Protein AF-A1ZGW2-F1 (afdb_monomer)

Mean predicted aligned error: 11.04 Å

Secondary structure (DSSP, 8-state):
-BPPPEEE-TT--EEEEEEEE--TT--EEEEEEEEEEEETT--EEEEEEEEE-----TT-----EEEEEE--S-EEEEEEEEEEEEEE---TT--EEEEEEEEESS--HHHHHHHHHHHHHHHHHHHHS-GGG-

Radius of gyration: 19.32 Å; Cα contacts (8 Å, |Δi|>4): 223; chains: 1; bounding box: 53×30×48 Å

Sequence (134 aa):
MVSKPFRVYKSMKYYEMNFDKNTSEFTGDSLLINVKVLNNKDELINEFAENFIVTNKSGYRDKWHKRLFKVNKDQELRVAMKVIKNNLKKSKRNYIKFKVRYASKKVPTSYYYKVFIYSFFAMIVMLFIPKKWF

Solvent-accessible surface area (backbone atoms only — not comparable to full-atom values): 7939 Å² total; per-residue (Å²): 93,70,53,75,72,46,82,46,47,43,82,32,28,30,37,34,33,34,47,48,67,59,63,97,67,62,56,38,75,34,36,32,32,39,38,36,35,24,39,85,83,70,47,81,75,44,76,50,76,48,73,52,60,48,72,88,55,95,77,67,70,82,77,60,56,71,46,77,48,78,45,86,54,70,45,48,33,29,45,37,42,44,81,76,43,79,52,59,51,92,56,98,70,74,52,76,45,80,42,80,77,47,73,28,70,57,80,62,66,75,58,55,52,51,54,51,51,53,52,52,52,51,51,53,52,59,74,70,52,66,81,86,81,114

Structure (mmCIF, N/CA/C/O backbone):
data_AF-A1ZGW2-F1
#
_entry.id   AF-A1ZGW2-F1
#
loop_
_atom_site.group_PDB
_atom_site.id
_atom_site.type_symbol
_atom_site.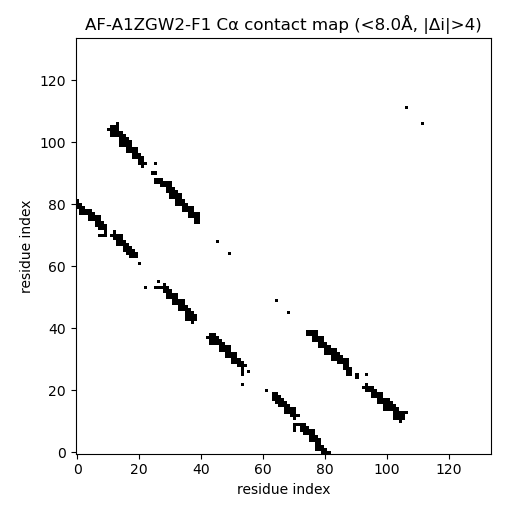label_atom_id
_atom_site.label_alt_id
_atom_site.label_comp_id
_atom_site.label_asym_id
_atom_site.label_entity_id
_atom_site.label_seq_id
_atom_site.pdbx_PDB_ins_code
_atom_site.Cartn_x
_atom_site.Cartn_y
_atom_site.Cartn_z
_atom_site.occupancy
_atom_site.B_iso_or_equiv
_atom_site.auth_seq_id
_atom_site.auth_comp_id
_atom_site.auth_asym_id
_atom_site.auth_atom_id
_atom_site.pdbx_PDB_model_num
ATOM 1 N N . MET A 1 1 ? -4.778 10.916 -9.587 1.00 81.50 1 MET A N 1
ATOM 2 C CA . MET A 1 1 ? -5.968 10.035 -9.519 1.00 81.50 1 MET A CA 1
ATOM 3 C C . MET A 1 1 ? -6.284 9.756 -8.064 1.00 81.50 1 MET A C 1
ATOM 5 O O . MET A 1 1 ? -5.350 9.581 -7.295 1.00 81.50 1 MET A O 1
ATOM 9 N N . VAL A 1 2 ? -7.559 9.714 -7.685 1.00 85.56 2 VAL A N 1
ATOM 10 C CA . VAL A 1 2 ? -7.992 9.374 -6.320 1.00 85.56 2 VAL A CA 1
ATOM 11 C C . VAL A 1 2 ? -8.964 8.202 -6.412 1.00 85.56 2 VAL A C 1
ATOM 13 O O . VAL A 1 2 ? -9.815 8.180 -7.299 1.00 85.56 2 VAL A O 1
ATOM 16 N N . SER A 1 3 ? -8.795 7.193 -5.561 1.00 84.81 3 SER A N 1
ATOM 17 C CA . SER A 1 3 ? -9.691 6.039 -5.509 1.00 84.81 3 SER A CA 1
ATOM 18 C C . SER A 1 3 ? -11.034 6.406 -4.880 1.00 84.81 3 SER A C 1
ATOM 20 O O . SER A 1 3 ? -11.141 7.376 -4.130 1.00 84.81 3 SER A O 1
ATOM 22 N N . LYS A 1 4 ? -12.044 5.555 -5.091 1.00 87.94 4 LYS A N 1
ATOM 23 C CA . LYS A 1 4 ? -13.210 5.535 -4.201 1.00 87.94 4 LYS A CA 1
ATOM 24 C C . LYS A 1 4 ? -12.754 5.244 -2.759 1.00 87.94 4 LYS A C 1
ATOM 26 O O . LYS A 1 4 ? -11.750 4.533 -2.590 1.00 87.94 4 LYS A O 1
ATOM 31 N N . PRO A 1 5 ? -13.444 5.787 -1.744 1.00 89.12 5 PRO A N 1
ATOM 32 C CA . PRO A 1 5 ? -13.153 5.455 -0.361 1.00 89.12 5 PRO A CA 1
ATOM 33 C C . PRO A 1 5 ? -13.431 3.969 -0.099 1.00 89.12 5 PRO A C 1
ATOM 35 O O . PRO A 1 5 ? -14.296 3.358 -0.728 1.00 89.12 5 PRO A O 1
ATOM 38 N N . PHE A 1 6 ? -12.678 3.383 0.823 1.00 88.25 6 PHE A N 1
ATOM 39 C CA . PHE A 1 6 ? -12.874 2.030 1.321 1.00 88.25 6 PHE A CA 1
ATOM 40 C C . PHE A 1 6 ? -12.787 2.031 2.843 1.00 88.25 6 PHE A C 1
ATOM 42 O O . PHE A 1 6 ? -11.997 2.760 3.448 1.00 88.25 6 PHE A O 1
ATOM 49 N N . ARG A 1 7 ? -13.615 1.202 3.472 1.00 88.94 7 ARG A N 1
ATOM 50 C CA . ARG A 1 7 ? -13.700 1.133 4.926 1.00 88.94 7 ARG A CA 1
ATOM 51 C C . ARG A 1 7 ? -12.634 0.201 5.480 1.00 88.94 7 ARG A C 1
ATOM 53 O O . ARG A 1 7 ? -12.443 -0.910 4.986 1.00 88.94 7 ARG A O 1
ATOM 60 N N . VAL A 1 8 ? -11.968 0.658 6.528 1.00 88.25 8 VAL A N 1
ATOM 61 C CA . VAL A 1 8 ? -11.067 -0.145 7.345 1.00 88.25 8 VAL A CA 1
ATOM 62 C C . VAL A 1 8 ? -11.617 -0.222 8.757 1.00 88.25 8 VAL A C 1
ATOM 64 O O . VAL A 1 8 ? -12.188 0.732 9.284 1.00 88.25 8 VAL A O 1
ATOM 67 N N . TYR A 1 9 ? -11.433 -1.384 9.359 1.00 85.12 9 TYR A N 1
ATOM 68 C CA . TYR A 1 9 ? -11.911 -1.719 10.684 1.00 85.12 9 TYR A CA 1
ATOM 69 C C . TYR A 1 9 ? -10.742 -1.930 11.643 1.00 85.12 9 TYR A C 1
ATOM 71 O O . TYR A 1 9 ? -9.781 -2.609 11.296 1.00 85.12 9 TYR A O 1
ATOM 79 N N . LYS A 1 10 ? -10.852 -1.434 12.874 1.00 82.88 10 LYS A N 1
ATOM 80 C CA . LYS A 1 10 ? -9.944 -1.668 14.006 1.00 82.88 10 LYS A CA 1
ATOM 81 C C . LYS A 1 10 ? -9.819 -3.151 14.348 1.00 82.88 10 LYS A C 1
ATOM 83 O O . LYS A 1 10 ? -8.778 -3.590 14.840 1.00 82.88 10 LYS A O 1
ATOM 88 N N . SER A 1 11 ? -10.869 -3.929 14.077 1.00 82.69 11 SER A N 1
ATOM 89 C CA . SER A 1 11 ? -10.852 -5.385 14.217 1.00 82.69 11 SER A CA 1
ATOM 90 C C . SER A 1 11 ? -9.836 -6.061 13.294 1.00 82.69 11 SER A C 1
ATOM 92 O O . SER A 1 11 ? -9.453 -7.186 13.588 1.00 82.69 11 SER A O 1
ATOM 94 N N . MET A 1 12 ? -9.359 -5.392 12.238 1.00 82.81 12 MET A N 1
ATOM 95 C CA . MET A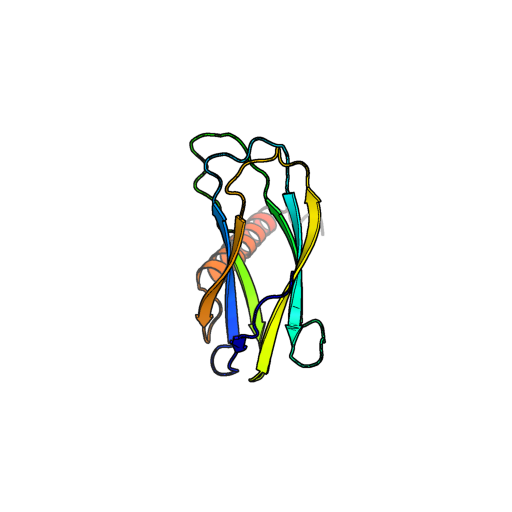 1 12 ? -8.262 -5.835 11.378 1.00 82.81 12 MET A CA 1
ATOM 96 C C . MET A 1 12 ? -7.154 -4.775 11.419 1.00 82.81 12 MET A C 1
ATOM 98 O O . MET A 1 12 ? -7.293 -3.686 10.879 1.00 82.81 12 MET A O 1
ATOM 102 N N . LYS A 1 13 ? -6.038 -5.066 12.089 1.00 82.25 13 LYS A N 1
ATOM 103 C CA . LYS A 1 13 ? -4.965 -4.085 12.323 1.00 82.25 13 LYS A CA 1
ATOM 104 C C . LYS A 1 13 ? -4.061 -3.859 11.115 1.00 82.25 13 LYS A C 1
ATOM 106 O O . LYS A 1 13 ? -3.453 -2.799 11.025 1.00 82.25 13 LYS A O 1
ATOM 111 N N . TYR A 1 14 ? -3.936 -4.835 10.221 1.00 85.62 14 TYR A N 1
ATOM 112 C CA . TYR A 1 14 ? -2.967 -4.828 9.127 1.00 85.62 14 TYR A CA 1
ATOM 113 C C . TYR A 1 14 ? -3.660 -5.028 7.788 1.00 85.62 14 TYR A C 1
ATOM 115 O O . TYR A 1 14 ? -4.419 -5.980 7.631 1.00 85.62 14 TYR A O 1
ATOM 123 N N . TYR A 1 15 ? -3.356 -4.166 6.823 1.00 84.44 15 TYR A N 1
ATOM 124 C CA . TYR A 1 15 ? -3.918 -4.208 5.476 1.00 84.44 15 TYR A CA 1
ATOM 125 C C . TYR A 1 15 ? -2.800 -4.332 4.448 1.00 84.44 15 TYR A C 1
ATOM 127 O O . TYR A 1 15 ? -1.845 -3.556 4.474 1.00 84.44 15 TYR A O 1
ATOM 135 N N . GLU A 1 16 ? -2.918 -5.309 3.550 1.00 85.12 16 GLU A N 1
ATOM 136 C CA . GLU A 1 16 ? -2.026 -5.494 2.403 1.00 85.12 16 GLU A CA 1
ATOM 137 C C . GLU A 1 16 ? -2.650 -4.858 1.161 1.00 85.12 16 GLU A C 1
ATOM 139 O O . GLU A 1 16 ? -3.753 -5.213 0.732 1.00 85.12 16 GLU A O 1
ATOM 144 N N . MET A 1 17 ? -1.907 -3.935 0.567 1.00 83.69 17 MET A N 1
ATOM 145 C CA . MET A 1 17 ? -2.212 -3.295 -0.703 1.00 83.69 17 MET A CA 1
ATOM 146 C C . MET A 1 17 ? -1.350 -3.895 -1.800 1.00 83.69 17 MET A C 1
ATOM 148 O O . MET A 1 17 ? -0.147 -4.067 -1.608 1.00 83.69 17 MET A O 1
ATOM 152 N N . ASN A 1 18 ? -1.961 -4.136 -2.954 1.00 81.00 18 ASN A N 1
ATOM 153 C CA . ASN A 1 18 ? -1.290 -4.586 -4.159 1.00 81.00 18 ASN A CA 1
ATOM 154 C C . ASN A 1 18 ? -1.509 -3.599 -5.293 1.00 81.00 18 ASN A C 1
ATOM 156 O O . ASN A 1 18 ? -2.587 -3.014 -5.444 1.00 81.00 18 ASN A O 1
ATOM 160 N N . PHE A 1 19 ? -0.481 -3.501 -6.123 1.00 75.88 19 PHE A N 1
ATOM 161 C CA . PHE A 1 19 ? -0.544 -2.837 -7.409 1.00 75.88 19 PHE A CA 1
ATOM 162 C C . PHE A 1 19 ? -0.459 -3.893 -8.497 1.00 75.88 19 PHE A C 1
ATOM 164 O O . PHE A 1 19 ? 0.576 -4.539 -8.672 1.00 75.88 19 PHE A O 1
ATOM 171 N N . ASP A 1 20 ? -1.564 -4.050 -9.212 1.00 72.50 20 ASP A N 1
ATOM 172 C CA . ASP A 1 20 ? -1.644 -4.908 -10.380 1.00 72.50 20 ASP A CA 1
ATOM 173 C C . ASP A 1 20 ? -1.323 -4.035 -11.587 1.00 72.50 20 ASP A C 1
ATOM 175 O O . ASP A 1 20 ? -1.970 -3.009 -11.824 1.00 72.50 20 ASP A O 1
ATOM 179 N N . LYS A 1 21 ? -0.329 -4.449 -12.357 1.00 67.00 21 LYS A N 1
ATOM 180 C CA . LYS A 1 21 ? 0.021 -3.836 -13.632 1.00 67.00 21 LYS A CA 1
ATOM 181 C C . LYS A 1 21 ? -0.368 -4.818 -14.736 1.00 67.00 21 LYS A C 1
ATOM 183 O O . LYS A 1 21 ? -0.063 -5.999 -14.628 1.00 67.00 21 LYS A O 1
ATOM 188 N N . ASN A 1 22 ? -1.064 -4.362 -15.774 1.00 62.19 22 ASN A N 1
ATOM 189 C CA . ASN A 1 22 ? -1.231 -5.176 -16.979 1.00 62.19 22 ASN A CA 1
ATOM 190 C C . ASN A 1 22 ? -0.126 -4.792 -17.956 1.00 62.19 22 ASN A C 1
ATOM 192 O O . ASN A 1 22 ? -0.234 -3.756 -18.606 1.00 62.19 22 ASN A O 1
ATOM 196 N N . THR A 1 23 ? 0.965 -5.563 -17.976 1.00 53.78 23 THR A N 1
ATOM 197 C CA . THR A 1 23 ? 2.191 -5.187 -18.691 1.00 53.78 23 THR A CA 1
ATOM 198 C C . THR A 1 23 ? 2.544 -6.042 -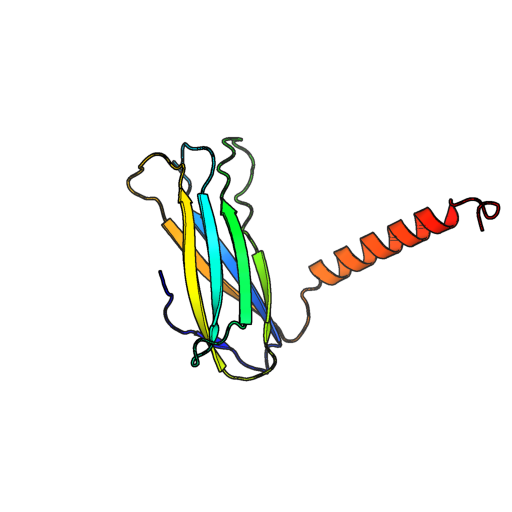19.883 1.00 53.78 23 THR A C 1
ATOM 200 O O . THR A 1 23 ? 3.728 -6.141 -20.194 1.00 53.78 23 THR A O 1
ATOM 203 N N . SER A 1 24 ? 1.567 -6.618 -20.582 1.00 53.28 24 SER A N 1
ATOM 204 C CA . SER A 1 24 ? 1.879 -7.378 -21.798 1.00 53.28 24 SER A CA 1
ATOM 205 C C . SER A 1 24 ? 2.721 -6.579 -22.810 1.00 53.28 24 SER A C 1
ATOM 207 O O . SER A 1 24 ? 3.397 -7.195 -23.622 1.00 53.28 24 SER A O 1
ATOM 209 N N . GLU A 1 25 ? 2.742 -5.236 -22.751 1.00 50.59 25 GLU A N 1
ATOM 210 C CA . GLU A 1 25 ? 3.434 -4.402 -23.747 1.00 50.59 25 GLU A CA 1
ATOM 211 C C . GLU A 1 25 ? 4.039 -3.080 -23.225 1.00 50.59 25 GLU A C 1
ATOM 213 O O . GLU A 1 25 ? 4.214 -2.137 -24.004 1.00 50.59 25 GLU A O 1
ATOM 218 N N . PHE A 1 26 ? 4.369 -2.931 -21.935 1.00 54.41 26 PHE A N 1
ATOM 219 C CA . PHE A 1 26 ? 5.137 -1.729 -21.574 1.00 54.41 26 PHE A CA 1
ATOM 220 C C . PHE A 1 26 ? 6.573 -1.884 -22.088 1.00 54.41 26 PHE A C 1
ATOM 222 O O . PHE A 1 26 ? 7.396 -2.562 -21.489 1.00 54.41 26 PHE A O 1
ATOM 229 N N . THR A 1 27 ? 6.893 -1.228 -23.195 1.00 54.72 27 THR A N 1
ATOM 230 C CA . THR A 1 27 ? 8.276 -1.036 -23.632 1.00 54.72 27 THR A CA 1
ATOM 231 C C . THR A 1 27 ? 8.739 0.337 -23.139 1.00 54.72 27 THR A C 1
ATOM 233 O O . THR A 1 27 ? 8.231 1.373 -23.567 1.00 54.72 27 THR A O 1
ATOM 236 N N . GLY A 1 28 ? 9.645 0.370 -22.159 1.00 58.22 28 GLY A N 1
ATOM 237 C CA . GLY A 1 28 ? 10.162 1.610 -21.566 1.00 58.22 28 GLY A CA 1
ATOM 238 C C . GLY A 1 28 ? 10.785 1.410 -20.183 1.00 58.22 28 GLY A C 1
ATOM 239 O O . GLY A 1 28 ? 10.531 0.410 -19.515 1.00 58.22 28 GLY A O 1
ATOM 240 N N . ASP A 1 29 ? 11.597 2.377 -19.755 1.00 61.72 29 ASP A N 1
ATOM 241 C CA . ASP A 1 29 ? 12.563 2.167 -18.669 1.00 61.72 29 ASP A CA 1
ATOM 242 C C . ASP A 1 29 ? 11.964 2.245 -17.256 1.00 61.72 29 ASP A C 1
ATOM 244 O O . ASP A 1 29 ? 12.482 1.613 -16.338 1.00 61.72 29 ASP A O 1
ATOM 248 N N . SER A 1 30 ? 10.905 3.038 -17.026 1.00 72.75 30 SER A N 1
ATOM 249 C CA . SER A 1 30 ? 10.299 3.184 -15.684 1.00 72.75 30 SER A CA 1
ATOM 250 C C . SER A 1 30 ? 9.005 4.009 -15.648 1.00 72.75 30 SER A C 1
ATOM 252 O O . SER A 1 30 ? 8.836 4.979 -16.393 1.00 72.75 30 SER A O 1
ATOM 254 N N . LEU A 1 31 ? 8.126 3.672 -14.700 1.00 77.25 31 LEU A N 1
ATOM 255 C CA . LEU A 1 31 ? 7.017 4.507 -14.234 1.00 77.25 31 LEU A CA 1
ATOM 256 C C . LEU A 1 31 ? 7.096 4.650 -12.712 1.00 77.25 31 LEU A C 1
ATOM 258 O O . LEU A 1 31 ? 6.967 3.669 -11.986 1.00 77.25 31 LEU A O 1
ATOM 262 N N . LEU A 1 32 ? 7.280 5.877 -12.229 1.00 82.81 32 LEU A N 1
ATOM 263 C CA . LEU A 1 32 ? 7.346 6.188 -10.803 1.00 82.81 32 LEU A CA 1
ATOM 264 C C . LEU A 1 32 ? 6.050 6.866 -10.361 1.00 82.81 32 LEU A C 1
ATOM 266 O O . LEU A 1 32 ? 5.680 7.919 -10.891 1.00 82.81 32 LEU A O 1
ATOM 270 N N . ILE A 1 33 ? 5.381 6.286 -9.370 1.00 84.56 33 ILE A N 1
ATOM 271 C CA . ILE A 1 33 ? 4.128 6.797 -8.811 1.00 84.56 33 ILE A CA 1
ATOM 272 C C . ILE A 1 33 ? 4.308 7.045 -7.323 1.00 84.56 33 ILE A C 1
ATOM 274 O O . ILE A 1 33 ? 4.730 6.158 -6.590 1.00 84.56 33 ILE A O 1
ATOM 278 N N . ASN A 1 34 ? 3.930 8.238 -6.874 1.00 88.00 34 ASN A N 1
ATOM 279 C CA . ASN A 1 34 ? 3.709 8.502 -5.465 1.00 88.00 34 ASN A CA 1
ATOM 280 C C . ASN A 1 34 ? 2.302 8.061 -5.073 1.00 88.00 34 ASN A C 1
ATOM 282 O O . ASN A 1 34 ? 1.326 8.430 -5.737 1.00 88.00 34 ASN A O 1
ATOM 286 N N . VAL A 1 35 ? 2.196 7.321 -3.982 1.00 87.50 35 VAL A N 1
ATOM 287 C CA . VAL A 1 35 ? 0.939 6.835 -3.437 1.00 87.50 35 VAL A CA 1
ATOM 288 C C . VAL A 1 35 ? 0.778 7.366 -2.025 1.00 87.50 35 VAL A C 1
ATOM 290 O O . VAL A 1 35 ? 1.608 7.120 -1.153 1.00 87.50 35 VAL A O 1
ATOM 293 N N . LYS A 1 36 ? -0.331 8.065 -1.796 1.00 90.69 36 LYS A N 1
ATOM 294 C CA . LYS A 1 36 ? -0.742 8.565 -0.489 1.00 90.69 36 LYS A CA 1
ATOM 295 C C . LYS A 1 36 ? -2.024 7.870 -0.067 1.00 90.69 36 LYS A C 1
ATOM 297 O O . LYS A 1 36 ? -2.999 7.842 -0.817 1.00 90.69 36 LYS A O 1
ATOM 302 N N . VAL A 1 37 ? -2.025 7.322 1.137 1.00 88.50 37 VAL A N 1
ATOM 303 C CA . VAL A 1 37 ? -3.220 6.803 1.798 1.00 88.50 37 VAL A CA 1
ATOM 304 C C . VAL A 1 37 ? -3.717 7.896 2.728 1.00 88.50 37 VAL A C 1
ATOM 306 O O . VAL A 1 37 ? -3.015 8.275 3.663 1.00 88.50 37 VAL A O 1
ATOM 309 N N . LEU A 1 38 ? -4.906 8.414 2.445 1.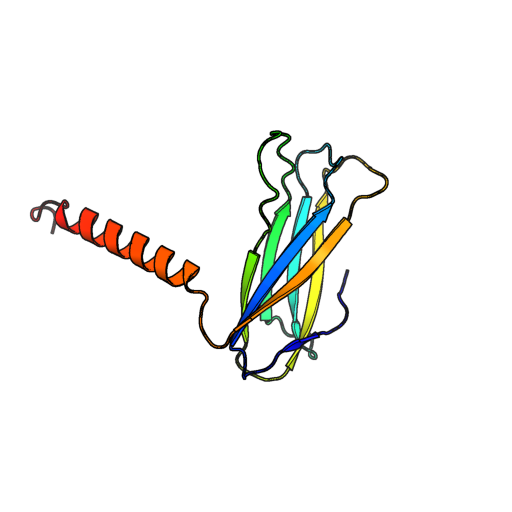00 91.12 38 LEU A N 1
ATOM 310 C CA . LEU A 1 38 ? -5.526 9.515 3.173 1.00 91.12 38 LEU A CA 1
ATOM 311 C C . LEU A 1 38 ? -6.775 9.013 3.889 1.00 91.12 38 LEU A C 1
ATOM 313 O O . LEU A 1 38 ? -7.430 8.087 3.406 1.00 91.12 38 LEU A O 1
ATOM 317 N N . ASN A 1 39 ? -7.138 9.638 5.002 1.00 90.44 39 ASN A N 1
ATOM 318 C CA . ASN A 1 39 ? -8.442 9.409 5.617 1.00 90.44 39 ASN A CA 1
ATOM 319 C C . ASN A 1 39 ? -9.531 10.339 5.040 1.00 90.44 39 ASN A C 1
ATOM 321 O O . ASN A 1 39 ? -9.326 11.092 4.077 1.00 90.44 39 ASN A O 1
ATOM 325 N N . ASN A 1 40 ? -10.722 10.262 5.626 1.00 86.56 40 ASN A N 1
ATOM 326 C CA . ASN A 1 40 ? -11.865 11.111 5.292 1.00 86.56 40 ASN A CA 1
ATOM 327 C C . ASN A 1 40 ? -11.628 12.613 5.544 1.00 86.56 40 ASN A C 1
ATOM 329 O O . ASN A 1 40 ? -12.274 13.425 4.895 1.00 86.56 40 ASN A O 1
ATOM 333 N N . LYS A 1 41 ? -10.682 12.985 6.414 1.00 88.12 41 LYS A N 1
ATOM 334 C CA . LYS A 1 41 ? -10.282 14.374 6.699 1.00 88.12 41 LYS A CA 1
ATOM 335 C C . LYS A 1 41 ? -9.086 14.860 5.869 1.00 88.12 41 LYS A C 1
ATOM 337 O O . LYS A 1 41 ? -8.496 15.877 6.205 1.00 88.12 41 LYS A O 1
ATOM 342 N N . ASP A 1 42 ? -8.695 14.114 4.831 1.00 86.25 42 ASP A N 1
ATOM 343 C CA . ASP A 1 42 ? -7.486 14.377 4.027 1.00 86.25 42 ASP A CA 1
ATOM 344 C C . ASP A 1 42 ? -6.164 14.276 4.818 1.00 86.25 42 ASP A C 1
ATOM 346 O O . ASP A 1 42 ? -5.102 14.632 4.311 1.00 86.25 42 ASP A O 1
ATOM 350 N N . GLU A 1 43 ? -6.185 13.714 6.030 1.00 89.06 43 GLU A N 1
ATOM 351 C CA . GLU A 1 43 ? -4.967 13.485 6.807 1.00 89.06 43 GLU A CA 1
ATOM 352 C C . GLU A 1 43 ? -4.191 12.294 6.234 1.00 89.06 43 GLU A C 1
ATOM 354 O O . GLU A 1 43 ? -4.757 11.241 5.905 1.00 89.06 43 GLU A O 1
ATOM 359 N N . LEU A 1 44 ? -2.870 12.454 6.149 1.00 88.31 44 LEU A N 1
ATOM 360 C CA . LEU A 1 44 ? -1.966 11.442 5.623 1.00 88.31 44 LEU A CA 1
ATOM 361 C C . LEU A 1 44 ? -1.769 10.300 6.624 1.00 88.31 44 LEU A C 1
ATOM 363 O O . LEU A 1 44 ? -1.258 10.496 7.722 1.00 88.31 44 LEU A O 1
ATOM 367 N N . ILE A 1 45 ? -2.130 9.087 6.212 1.00 85.81 45 ILE A N 1
ATOM 368 C CA . ILE A 1 45 ? -1.916 7.859 6.986 1.00 85.81 45 ILE A CA 1
ATOM 369 C C . ILE A 1 45 ? -0.616 7.173 6.571 1.00 85.81 45 ILE A C 1
ATOM 371 O O . ILE A 1 45 ? 0.086 6.610 7.407 1.00 85.81 45 ILE A O 1
ATOM 375 N N . ASN A 1 46 ? -0.318 7.170 5.271 1.00 85.38 46 ASN A N 1
ATOM 376 C CA . ASN A 1 46 ? 0.893 6.565 4.732 1.00 85.38 46 ASN A CA 1
ATOM 377 C C . ASN A 1 46 ? 1.256 7.197 3.385 1.00 85.38 46 ASN A C 1
ATOM 379 O O . ASN A 1 46 ? 0.367 7.540 2.605 1.00 85.38 46 ASN A O 1
ATOM 383 N N . GLU A 1 47 ? 2.546 7.298 3.093 1.00 87.81 47 GLU A N 1
ATOM 384 C CA . GLU A 1 47 ? 3.076 7.784 1.822 1.00 87.81 47 GLU A CA 1
ATOM 385 C C . GLU A 1 47 ? 4.228 6.896 1.376 1.00 87.81 47 GLU A C 1
ATOM 387 O O . GLU A 1 47 ? 5.114 6.560 2.160 1.00 87.81 47 GLU A O 1
ATOM 392 N N . PHE A 1 48 ? 4.214 6.503 0.108 1.00 83.44 48 PHE A N 1
ATOM 393 C CA . PHE A 1 48 ? 5.295 5.726 -0.473 1.00 83.44 48 PHE A CA 1
ATOM 394 C C . PHE A 1 48 ? 5.359 5.922 -1.984 1.00 83.44 48 PHE A C 1
ATOM 396 O O . PHE A 1 48 ? 4.346 6.091 -2.660 1.00 83.44 48 PHE A O 1
ATOM 403 N N . ALA A 1 49 ? 6.572 5.838 -2.521 1.00 83.62 49 ALA A N 1
ATOM 404 C CA . ALA A 1 49 ? 6.798 5.783 -3.953 1.00 83.62 49 ALA A CA 1
ATOM 405 C C . ALA A 1 49 ? 6.887 4.323 -4.415 1.00 83.62 49 ALA A C 1
ATOM 407 O O . ALA A 1 49 ? 7.617 3.521 -3.828 1.00 83.62 49 ALA A O 1
ATOM 408 N N . GLU A 1 50 ? 6.166 3.989 -5.482 1.00 76.25 50 GLU A N 1
ATOM 409 C CA . GLU A 1 50 ? 6.322 2.730 -6.204 1.00 76.25 50 GLU A CA 1
ATOM 410 C C . GLU A 1 50 ? 6.937 2.975 -7.573 1.00 76.25 50 GLU A C 1
ATOM 412 O O . GLU A 1 50 ? 6.461 3.803 -8.355 1.00 76.25 50 GLU A O 1
ATOM 417 N N . ASN A 1 51 ? 8.005 2.230 -7.852 1.00 75.94 51 ASN A N 1
ATOM 418 C CA . ASN A 1 51 ? 8.678 2.245 -9.137 1.00 75.94 51 ASN A CA 1
ATOM 419 C C . ASN A 1 51 ? 8.327 0.976 -9.911 1.00 75.94 51 ASN A C 1
ATOM 421 O O . ASN A 1 51 ? 8.788 -0.121 -9.591 1.00 75.94 51 ASN A O 1
ATOM 425 N N . PHE A 1 52 ? 7.531 1.149 -10.954 1.00 71.19 52 PHE A N 1
ATOM 426 C CA . PHE A 1 52 ? 7.195 0.119 -11.916 1.00 71.19 52 PHE A CA 1
ATOM 427 C C . PHE A 1 52 ? 8.260 0.132 -13.016 1.00 71.19 52 PHE A C 1
ATOM 429 O O . PHE A 1 52 ? 8.082 0.731 -14.078 1.00 71.19 52 PHE A O 1
ATOM 436 N N . ILE A 1 53 ? 9.400 -0.507 -12.742 1.00 65.62 53 ILE A N 1
ATOM 437 C CA . ILE A 1 53 ? 10.420 -0.780 -13.761 1.00 65.62 53 ILE A CA 1
ATOM 438 C C . ILE A 1 53 ? 9.934 -1.962 -14.595 1.00 65.62 53 ILE A C 1
ATOM 440 O O . ILE A 1 53 ? 9.578 -3.016 -14.057 1.00 65.62 53 ILE A O 1
ATOM 444 N N . VAL A 1 54 ? 9.922 -1.796 -15.914 1.00 58.97 54 VAL A N 1
ATOM 445 C CA . VAL A 1 54 ? 9.592 -2.878 -16.837 1.00 58.97 54 VAL A CA 1
ATOM 446 C C . VAL A 1 54 ? 10.895 -3.488 -17.316 1.00 58.97 54 VAL A C 1
ATOM 448 O O . VAL A 1 54 ? 11.422 -3.163 -18.373 1.00 58.97 54 VAL A O 1
ATOM 451 N N . THR A 1 55 ? 11.478 -4.350 -16.486 1.00 53.53 55 THR A N 1
ATOM 452 C CA . THR A 1 55 ? 12.602 -5.166 -16.934 1.00 53.53 55 THR A CA 1
ATOM 453 C C . THR A 1 55 ? 12.066 -6.227 -17.887 1.00 53.53 55 THR A C 1
ATOM 455 O O . THR A 1 55 ? 11.349 -7.138 -17.483 1.00 53.53 55 THR A O 1
ATOM 458 N N . ASN A 1 56 ? 12.441 -6.119 -19.161 1.00 45.12 56 ASN A N 1
ATOM 459 C CA . ASN A 1 56 ? 12.067 -7.012 -20.265 1.00 45.12 56 ASN A CA 1
ATOM 460 C C . ASN A 1 56 ? 12.632 -8.450 -20.133 1.00 45.12 56 ASN A C 1
ATOM 462 O O . ASN A 1 56 ? 12.817 -9.153 -21.123 1.00 45.12 56 ASN A O 1
ATOM 466 N N . LYS A 1 57 ? 12.968 -8.902 -18.917 1.00 49.16 57 LYS A N 1
ATOM 467 C CA . LYS A 1 57 ? 13.447 -10.264 -18.678 1.00 49.16 57 LYS A CA 1
ATOM 468 C C . LYS A 1 57 ? 12.235 -11.182 -18.572 1.00 49.16 57 LYS A C 1
ATOM 470 O O . LYS A 1 57 ? 11.565 -11.213 -17.541 1.00 49.16 57 LYS A O 1
ATOM 475 N N . SER A 1 58 ? 12.012 -11.941 -19.639 1.00 42.25 58 SER A N 1
ATOM 476 C CA . SER A 1 58 ? 10.960 -12.934 -19.923 1.00 42.25 58 SER A CA 1
ATOM 477 C C . SER A 1 58 ? 10.733 -14.055 -18.885 1.00 42.25 58 SER A C 1
ATOM 479 O O . SER A 1 58 ? 10.086 -15.050 -19.185 1.00 42.25 58 SER A O 1
ATOM 481 N N . GLY A 1 59 ? 11.201 -13.911 -17.645 1.00 44.81 59 GLY A N 1
ATOM 482 C CA . GLY A 1 59 ? 10.972 -14.861 -16.551 1.00 44.81 59 GLY A CA 1
ATOM 483 C C . GLY A 1 59 ? 10.663 -14.213 -15.201 1.00 44.81 59 GLY A C 1
ATOM 484 O O . GLY A 1 59 ? 10.443 -14.918 -14.215 1.00 44.81 59 GLY A O 1
ATOM 485 N N . TYR A 1 60 ? 10.635 -12.880 -15.111 1.00 46.28 60 TYR A N 1
ATOM 486 C CA . TYR A 1 60 ? 10.339 -12.200 -13.855 1.00 46.28 60 TYR A CA 1
ATOM 487 C C . TYR A 1 60 ? 8.821 -12.114 -13.669 1.00 46.28 60 TYR A C 1
ATOM 489 O O . TYR A 1 60 ? 8.189 -11.159 -14.113 1.00 46.28 60 TYR A O 1
ATOM 497 N N . ARG A 1 61 ? 8.235 -13.140 -13.025 1.00 48.81 61 ARG A N 1
ATOM 498 C CA . ARG A 1 61 ? 6.849 -13.104 -12.521 1.00 48.81 61 ARG A CA 1
ATOM 499 C C . ARG A 1 61 ? 6.597 -11.728 -11.925 1.00 48.81 61 ARG A C 1
ATOM 501 O O . ARG A 1 61 ? 7.363 -11.325 -11.048 1.00 48.81 61 ARG A O 1
ATOM 508 N N . ASP A 1 62 ? 5.555 -11.052 -12.406 1.00 51.25 62 ASP A N 1
ATOM 509 C CA . ASP A 1 62 ? 5.121 -9.746 -11.924 1.00 51.25 62 ASP A CA 1
ATOM 510 C C . ASP A 1 62 ? 5.253 -9.697 -10.406 1.00 51.25 62 ASP A C 1
ATOM 512 O O . ASP A 1 62 ? 4.497 -10.338 -9.672 1.00 51.25 62 ASP A O 1
ATOM 516 N N . LYS A 1 63 ? 6.286 -9.004 -9.917 1.00 53.69 63 LYS A N 1
ATOM 517 C CA . LYS A 1 63 ? 6.448 -8.791 -8.487 1.00 53.69 63 LYS A CA 1
ATOM 518 C C . LYS A 1 63 ? 5.365 -7.798 -8.110 1.00 53.69 63 LYS A C 1
ATOM 520 O O . LYS A 1 63 ? 5.527 -6.597 -8.266 1.00 53.69 63 LYS A O 1
ATOM 525 N N . TRP A 1 64 ? 4.232 -8.328 -7.664 1.00 58.09 64 TRP A N 1
ATOM 526 C CA . TRP A 1 64 ? 3.176 -7.578 -7.002 1.00 58.09 64 TRP A CA 1
ATOM 527 C C . TRP A 1 64 ? 3.845 -6.718 -5.928 1.00 58.09 64 TRP A C 1
ATOM 529 O O . TRP A 1 64 ? 4.450 -7.251 -4.993 1.00 58.09 64 TRP A O 1
ATOM 539 N N . HIS A 1 65 ? 3.790 -5.398 -6.085 1.00 68.38 65 HIS A N 1
ATOM 540 C CA . HIS A 1 65 ? 4.330 -4.476 -5.096 1.00 68.38 65 HIS A CA 1
ATOM 541 C C . HIS A 1 65 ? 3.370 -4.486 -3.906 1.00 68.38 65 HIS A C 1
ATOM 543 O O . HIS A 1 65 ? 2.333 -3.826 -3.915 1.00 68.38 65 HIS A O 1
ATOM 549 N N . LYS A 1 66 ? 3.660 -5.353 -2.932 1.00 74.50 66 LYS A N 1
ATOM 550 C CA . LYS A 1 66 ? 2.854 -5.532 -1.724 1.00 74.50 66 LYS A CA 1
ATOM 551 C C . LYS A 1 66 ? 3.280 -4.516 -0.680 1.00 74.50 66 LYS A C 1
ATOM 553 O O . LYS A 1 66 ? 4.442 -4.505 -0.269 1.00 74.50 66 LYS A O 1
ATOM 558 N N . ARG A 1 67 ? 2.341 -3.707 -0.197 1.00 78.31 67 ARG A N 1
ATOM 559 C CA . ARG A 1 67 ? 2.575 -2.789 0.922 1.00 78.31 67 ARG A CA 1
ATOM 560 C C . ARG A 1 67 ? 1.633 -3.094 2.064 1.00 78.31 67 ARG A C 1
ATOM 562 O O . ARG A 1 67 ? 0.418 -3.074 1.900 1.00 78.31 67 ARG A O 1
ATOM 569 N N . LEU A 1 68 ? 2.220 -3.356 3.226 1.00 80.50 68 LEU A N 1
ATOM 570 C CA . LEU A 1 68 ? 1.490 -3.508 4.470 1.00 80.50 68 LEU A CA 1
ATOM 571 C C . LEU A 1 68 ? 1.407 -2.153 5.167 1.00 80.50 68 LEU A C 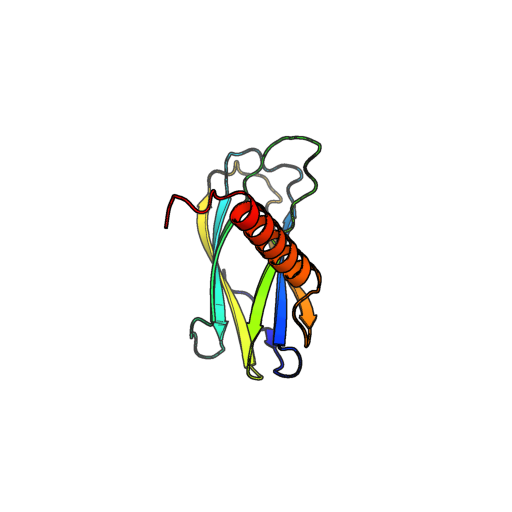1
ATOM 573 O O . LEU A 1 68 ? 2.417 -1.463 5.300 1.00 80.50 68 LEU A O 1
ATOM 577 N N . PHE A 1 69 ? 0.228 -1.798 5.657 1.00 82.88 69 PHE A N 1
ATOM 578 C CA . PHE A 1 69 ? 0.064 -0.659 6.550 1.00 82.88 69 PHE A CA 1
ATOM 579 C C . PHE A 1 69 ? -0.831 -1.022 7.730 1.00 82.88 69 PHE A C 1
ATOM 581 O O . PHE A 1 69 ? -1.635 -1.957 7.663 1.00 82.88 69 PHE A O 1
ATOM 588 N N . LYS A 1 70 ? -0.642 -0.299 8.834 1.00 85.00 70 LYS A N 1
ATOM 589 C CA . LYS A 1 70 ? -1.349 -0.535 10.090 1.00 85.00 70 LYS A CA 1
ATOM 590 C C . LYS A 1 70 ? -2.442 0.508 10.286 1.00 85.00 70 LYS A C 1
ATOM 592 O O . LYS A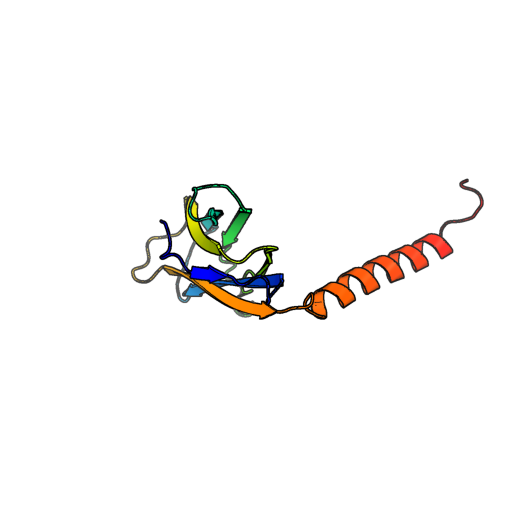 1 70 ? -2.208 1.692 10.065 1.00 85.00 70 LYS A O 1
ATOM 597 N N . VAL A 1 71 ? -3.604 0.073 10.759 1.00 81.44 71 VAL A N 1
ATOM 598 C CA . VAL A 1 71 ? -4.713 0.950 11.144 1.00 81.44 71 VAL A CA 1
ATOM 599 C C . VAL A 1 71 ? -5.152 0.627 12.570 1.00 81.44 71 VAL A C 1
ATOM 601 O O . VAL A 1 71 ? -5.253 -0.537 12.951 1.00 81.44 71 VAL A O 1
ATOM 604 N N . ASN A 1 72 ? -5.414 1.669 13.364 1.00 81.19 72 ASN A N 1
ATOM 605 C CA . ASN A 1 72 ? -5.749 1.544 14.788 1.00 81.19 72 ASN A CA 1
ATOM 606 C C . ASN A 1 72 ? -7.204 1.921 15.130 1.00 81.19 72 ASN A C 1
ATOM 608 O O . ASN A 1 72 ? -7.622 1.727 16.272 1.00 81.19 72 ASN A O 1
ATOM 612 N N . LYS A 1 73 ? -7.970 2.461 14.174 1.00 85.50 73 LYS A N 1
ATOM 613 C CA . LYS A 1 73 ? -9.352 2.930 14.361 1.00 85.50 73 LYS A CA 1
ATOM 614 C C . LYS A 1 73 ? -10.223 2.584 13.153 1.00 85.50 73 LYS A C 1
ATOM 616 O O . LYS A 1 73 ? -9.702 2.488 12.044 1.00 85.50 73 LYS A O 1
ATOM 621 N N . ASP A 1 74 ? -11.522 2.405 13.379 1.00 86.88 74 ASP A N 1
ATOM 622 C CA . ASP A 1 74 ? -12.498 2.272 12.296 1.00 86.88 74 ASP A CA 1
ATOM 623 C C . ASP A 1 74 ? -12.571 3.604 11.542 1.00 86.88 74 ASP A C 1
ATOM 625 O O . ASP A 1 74 ? -12.820 4.645 12.150 1.00 86.88 74 ASP A O 1
ATOM 629 N N . GLN A 1 75 ? -12.296 3.597 10.240 1.00 89.94 75 GLN A N 1
ATOM 630 C CA . GLN A 1 75 ? -12.328 4.810 9.420 1.00 89.94 75 GLN A CA 1
ATOM 631 C C . GLN A 1 75 ? -12.467 4.475 7.936 1.00 89.94 75 GLN A C 1
ATOM 633 O O . GLN A 1 75 ? -12.261 3.339 7.513 1.00 89.94 75 GLN A O 1
ATOM 638 N N . GLU A 1 76 ? -12.794 5.479 7.135 1.00 91.62 76 GLU A N 1
ATOM 639 C CA . GLU A 1 76 ? -12.704 5.382 5.683 1.00 91.62 76 GLU A CA 1
ATOM 640 C C . GLU A 1 76 ? -11.372 5.938 5.203 1.00 91.62 76 GLU A C 1
ATOM 642 O O . GLU A 1 76 ? -10.907 6.984 5.665 1.00 91.62 76 GLU A O 1
ATOM 647 N N . LEU A 1 77 ? -10.758 5.212 4.276 1.00 90.69 77 LEU A N 1
ATOM 648 C CA . LEU A 1 77 ? -9.514 5.586 3.633 1.00 90.69 77 LEU A CA 1
ATOM 649 C C . LEU A 1 77 ? -9.724 5.733 2.134 1.00 90.69 77 LEU A C 1
ATOM 651 O O . LEU A 1 77 ? -10.554 5.059 1.532 1.00 90.69 77 LEU A O 1
ATOM 655 N N . ARG A 1 78 ? -8.914 6.579 1.514 1.00 90.88 78 ARG A N 1
ATOM 656 C CA . ARG A 1 78 ? -8.805 6.722 0.062 1.00 90.88 78 ARG A CA 1
ATOM 657 C C . ARG A 1 78 ? -7.342 6.700 -0.335 1.00 90.88 78 ARG A C 1
ATOM 659 O O . ARG A 1 78 ? -6.468 7.092 0.436 1.00 90.88 78 ARG A O 1
ATOM 666 N N . VAL A 1 79 ? -7.076 6.251 -1.552 1.00 88.94 79 VAL A N 1
ATOM 667 C CA . VAL A 1 79 ? -5.727 6.239 -2.110 1.00 88.94 79 VAL A CA 1
ATOM 668 C C . VAL A 1 79 ? -5.626 7.293 -3.196 1.00 88.94 79 VAL A C 1
ATOM 670 O O . VAL A 1 79 ? -6.317 7.225 -4.211 1.00 88.94 79 VAL A O 1
ATOM 673 N N . ALA A 1 80 ? -4.746 8.264 -2.987 1.00 89.19 80 ALA A N 1
ATOM 674 C CA . ALA A 1 80 ? -4.361 9.240 -3.987 1.00 89.19 80 ALA A CA 1
ATOM 675 C C . ALA A 1 80 ? -3.049 8.802 -4.645 1.00 89.19 80 ALA A C 1
ATOM 677 O O . ALA A 1 80 ? -2.053 8.539 -3.978 1.00 89.19 80 ALA A O 1
ATOM 678 N N . MET A 1 81 ? -3.049 8.727 -5.970 1.00 87.69 81 MET A N 1
ATOM 679 C CA . MET A 1 81 ? -1.886 8.385 -6.781 1.00 87.69 81 MET A CA 1
ATOM 680 C C . MET A 1 81 ? -1.503 9.575 -7.654 1.00 87.69 81 MET A C 1
ATOM 682 O O . MET A 1 81 ? -2.344 10.123 -8.382 1.00 87.69 81 MET A O 1
ATOM 686 N N . LYS A 1 82 ? -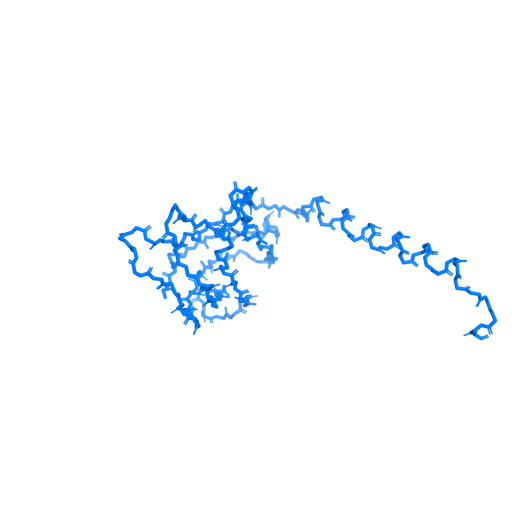0.225 9.947 -7.611 1.00 87.50 82 LYS A N 1
ATOM 687 C CA . LYS A 1 82 ? 0.366 10.985 -8.454 1.00 87.50 82 LYS A CA 1
ATOM 688 C C . LYS A 1 82 ? 1.544 10.397 -9.215 1.00 87.50 82 LYS A C 1
ATOM 690 O O . LYS A 1 82 ? 2.460 9.844 -8.618 1.00 87.50 82 LYS A O 1
ATOM 695 N N . VAL A 1 83 ? 1.524 10.528 -10.534 1.00 85.00 83 VAL A N 1
ATOM 696 C CA . VAL A 1 83 ? 2.664 10.149 -11.371 1.00 85.00 83 VAL A CA 1
ATOM 697 C C . VAL A 1 83 ? 3.787 11.156 -11.128 1.00 85.00 83 VAL A C 1
ATOM 699 O O . VAL A 1 83 ? 3.563 12.359 -11.249 1.00 85.00 83 VAL A O 1
ATOM 702 N N . ILE A 1 84 ? 4.966 10.662 -10.752 1.00 85.25 84 ILE A N 1
ATOM 703 C CA . ILE A 1 84 ? 6.178 11.473 -10.580 1.00 85.25 84 ILE A CA 1
ATOM 704 C C . ILE A 1 84 ? 6.986 11.472 -11.879 1.00 85.25 84 ILE A C 1
ATOM 706 O O . ILE A 1 84 ? 7.437 12.518 -12.331 1.00 85.25 84 ILE A O 1
ATOM 710 N N . LYS A 1 85 ? 7.162 10.294 -12.485 1.00 82.62 85 LYS A N 1
ATOM 711 C CA . LYS A 1 85 ? 7.940 10.109 -13.712 1.00 82.62 85 LYS A CA 1
ATOM 712 C C . LYS A 1 85 ? 7.249 9.091 -14.602 1.00 82.62 85 LYS A C 1
ATOM 714 O O . LYS A 1 85 ? 6.879 8.024 -14.120 1.00 82.62 85 LYS A O 1
ATOM 719 N N . ASN A 1 86 ? 7.106 9.402 -15.886 1.00 80.00 86 ASN A N 1
ATOM 720 C CA . ASN A 1 86 ? 6.517 8.504 -16.870 1.00 80.00 86 ASN A CA 1
ATOM 721 C C . ASN A 1 86 ? 7.395 8.442 -18.123 1.00 80.00 86 ASN A C 1
ATOM 723 O O . ASN A 1 86 ? 7.288 9.304 -18.989 1.00 80.00 86 ASN A O 1
ATOM 727 N N . ASN A 1 87 ? 8.231 7.406 -18.214 1.00 76.62 87 ASN A N 1
ATOM 728 C CA . ASN A 1 87 ? 9.073 7.136 -19.383 1.00 76.62 87 ASN A CA 1
ATOM 729 C C . ASN A 1 87 ? 8.533 5.957 -20.210 1.00 76.62 87 ASN A C 1
ATOM 731 O O . ASN A 1 87 ? 9.287 5.247 -20.874 1.00 76.62 87 ASN A O 1
ATOM 735 N N . LEU A 1 88 ? 7.231 5.692 -20.128 1.00 71.50 88 LEU A N 1
ATOM 736 C CA . LEU A 1 88 ? 6.616 4.579 -20.835 1.00 71.50 88 LEU A CA 1
ATOM 737 C C . LEU A 1 88 ? 6.290 4.980 -22.271 1.00 71.50 88 LEU A C 1
ATOM 739 O O . LEU A 1 88 ? 5.696 6.037 -22.503 1.00 71.50 88 LEU A O 1
ATOM 743 N N . LYS A 1 89 ? 6.599 4.112 -23.241 1.00 66.75 89 LYS A N 1
ATOM 744 C CA . LYS A 1 89 ? 6.081 4.290 -24.599 1.00 66.75 89 LYS A CA 1
ATOM 745 C C . LYS A 1 89 ? 4.568 4.063 -24.602 1.00 66.75 89 LYS A C 1
ATOM 747 O O . LYS A 1 89 ? 4.029 3.213 -23.889 1.00 66.75 89 LYS A O 1
ATOM 752 N N . LYS A 1 90 ? 3.872 4.884 -25.386 1.00 58.75 90 LYS A N 1
ATOM 753 C CA . LYS A 1 90 ? 2.409 4.935 -25.464 1.00 58.75 90 LYS A CA 1
ATOM 754 C C . LYS A 1 90 ? 1.883 3.592 -26.004 1.00 58.75 90 LYS A C 1
ATOM 756 O O . LYS A 1 90 ? 2.037 3.316 -27.187 1.00 58.75 90 LYS A O 1
ATOM 761 N N . SER A 1 91 ? 1.264 2.771 -25.152 1.00 61.56 91 SER A N 1
ATOM 762 C CA . SER A 1 91 ? 0.484 1.586 -25.554 1.00 61.56 91 SER A CA 1
ATOM 763 C C . SER A 1 91 ? -0.992 1.778 -25.190 1.00 61.56 91 SER A C 1
ATOM 765 O O . SER A 1 91 ? -1.334 2.513 -24.258 1.00 61.56 91 SER A O 1
ATOM 767 N N . LYS A 1 92 ? -1.881 1.140 -25.959 1.00 55.91 92 LYS A N 1
ATOM 768 C CA . LYS A 1 92 ? -3.340 1.324 -25.915 1.00 55.91 92 LYS A CA 1
ATOM 769 C C . LYS A 1 92 ? -4.009 0.762 -24.649 1.00 55.91 92 LYS A C 1
ATOM 771 O O . LYS A 1 92 ? -5.172 1.077 -24.417 1.00 55.91 92 LYS A O 1
ATOM 776 N N . ARG A 1 93 ? -3.334 -0.066 -23.836 1.00 58.94 93 ARG A N 1
ATOM 777 C CA . ARG A 1 93 ? -3.954 -0.785 -22.693 1.00 58.94 93 ARG A CA 1
ATOM 778 C C . ARG A 1 93 ? -3.155 -0.726 -21.388 1.00 58.94 93 ARG A C 1
ATOM 780 O O . ARG A 1 93 ? -3.177 -1.656 -20.586 1.00 58.94 93 ARG A O 1
ATOM 787 N N . ASN A 1 94 ? -2.492 0.396 -21.145 1.00 63.25 94 ASN A N 1
ATOM 788 C CA . ASN A 1 94 ? -1.682 0.588 -19.949 1.00 63.25 94 ASN A CA 1
ATOM 789 C C . ASN A 1 94 ? -2.543 1.027 -18.756 1.00 63.25 94 ASN A C 1
ATOM 791 O O . ASN A 1 94 ? -3.045 2.150 -18.733 1.00 63.25 94 ASN A O 1
ATOM 795 N N . TYR A 1 95 ? -2.680 0.171 -17.740 1.00 69.25 95 TYR A N 1
ATOM 796 C CA . TYR A 1 95 ? -3.283 0.559 -16.464 1.00 69.25 95 TYR A CA 1
ATOM 797 C C . TYR A 1 95 ? -2.512 0.011 -15.264 1.00 69.25 95 TYR A C 1
ATOM 799 O O . TYR A 1 95 ? -1.937 -1.079 -15.301 1.00 69.25 95 TYR A O 1
ATOM 807 N N . ILE A 1 96 ? -2.564 0.777 -14.175 1.00 73.31 96 ILE A N 1
ATOM 808 C CA . ILE A 1 96 ? -2.185 0.334 -12.836 1.00 73.31 96 ILE A CA 1
ATOM 809 C C . ILE A 1 96 ? -3.449 0.310 -11.999 1.00 73.31 96 ILE A C 1
ATOM 811 O O . ILE A 1 96 ? -4.143 1.318 -11.862 1.00 73.31 96 ILE A O 1
ATOM 815 N N . LYS A 1 97 ? -3.756 -0.861 -11.449 1.00 76.56 97 LYS A N 1
ATOM 816 C CA . LYS A 1 97 ? -4.910 -1.069 -10.589 1.00 76.56 97 LYS A CA 1
ATOM 817 C C . LYS A 1 97 ? -4.438 -1.254 -9.158 1.00 76.56 97 LYS A C 1
ATOM 819 O O . LYS A 1 97 ? -3.733 -2.204 -8.836 1.00 76.56 97 LYS A O 1
ATOM 824 N N . PHE A 1 98 ? -4.878 -0.350 -8.296 1.00 77.44 98 PHE A N 1
ATOM 825 C CA . PHE A 1 98 ? -4.753 -0.501 -6.857 1.00 77.44 98 PHE A CA 1
ATOM 826 C C . PHE A 1 98 ? -5.824 -1.467 -6.335 1.00 77.44 98 PHE A C 1
ATOM 828 O O . PHE A 1 98 ? -6.999 -1.348 -6.698 1.00 77.44 98 PHE A O 1
ATOM 835 N N . LYS A 1 99 ? -5.435 -2.406 -5.469 1.00 81.12 99 LYS A N 1
ATOM 836 C CA . LYS A 1 99 ? -6.357 -3.285 -4.741 1.00 81.12 99 LYS A CA 1
ATOM 837 C C . LYS A 1 99 ? -5.903 -3.475 -3.300 1.00 81.12 99 LYS A C 1
ATOM 839 O O . LYS A 1 99 ? -4.731 -3.731 -3.043 1.00 81.12 99 LYS A O 1
ATOM 844 N N . VAL A 1 100 ? -6.852 -3.466 -2.368 1.00 82.75 100 VAL A N 1
ATOM 845 C CA . VAL A 1 100 ? -6.636 -4.018 -1.024 1.00 82.75 100 VAL A CA 1
ATOM 846 C C . VAL A 1 100 ? -6.849 -5.525 -1.123 1.00 82.75 100 VAL A C 1
ATOM 848 O O . VAL A 1 100 ? -7.945 -5.971 -1.452 1.00 82.75 100 VAL A O 1
ATOM 851 N N . ARG A 1 101 ? -5.788 -6.313 -0.925 1.00 77.81 101 ARG A N 1
ATOM 852 C CA . ARG A 1 101 ? -5.823 -7.770 -1.133 1.00 77.81 101 ARG A CA 1
ATOM 853 C C . ARG A 1 101 ? -6.187 -8.530 0.136 1.00 77.81 101 ARG A C 1
ATOM 855 O O . ARG A 1 101 ? -6.797 -9.589 0.054 1.00 77.81 101 ARG A O 1
ATOM 862 N N . TYR A 1 102 ? -5.747 -8.034 1.288 1.00 79.19 102 TYR A N 1
ATOM 863 C CA . TYR A 1 102 ? -5.828 -8.772 2.544 1.00 79.19 102 TYR A CA 1
ATOM 864 C C . TYR A 1 102 ? -5.943 -7.828 3.740 1.00 79.19 102 TYR A C 1
ATOM 866 O O . TYR A 1 102 ? -5.355 -6.747 3.740 1.00 79.19 102 TYR A O 1
ATOM 874 N N . ALA A 1 103 ? -6.683 -8.259 4.760 1.00 83.50 103 ALA A N 1
ATOM 875 C CA . ALA A 1 103 ? -6.822 -7.581 6.042 1.00 83.50 103 ALA A CA 1
ATOM 876 C C . ALA A 1 103 ? -6.677 -8.609 7.174 1.00 83.50 103 ALA A C 1
ATOM 878 O O . ALA A 1 103 ? -7.223 -9.708 7.081 1.00 83.50 103 ALA A O 1
ATOM 879 N N . SER A 1 104 ? -5.936 -8.276 8.233 1.00 82.75 104 SER A N 1
ATOM 880 C CA . SER A 1 104 ? -5.672 -9.201 9.340 1.00 82.75 104 SER A CA 1
ATOM 881 C C . SER A 1 104 ? -5.537 -8.533 10.692 1.00 82.75 104 SER A C 1
ATOM 883 O O . SER A 1 104 ? -5.078 -7.400 10.822 1.00 82.75 104 SER A O 1
ATOM 885 N N . LYS A 1 105 ? -5.873 -9.294 11.734 1.00 82.19 105 LYS A N 1
ATOM 886 C CA . LYS A 1 105 ? -5.635 -8.955 13.143 1.00 82.19 105 LYS A CA 1
ATOM 887 C C . LYS A 1 105 ? -4.154 -8.977 13.518 1.00 82.19 105 LYS A C 1
ATOM 889 O O . LYS A 1 105 ? -3.741 -8.214 14.390 1.00 82.19 105 LYS A O 1
ATOM 894 N N . LYS A 1 106 ? -3.374 -9.860 12.889 1.00 80.12 106 LYS A N 1
ATOM 895 C CA . LYS A 1 106 ? -1.963 -10.119 13.207 1.00 80.12 106 LYS A CA 1
ATOM 896 C C . LYS A 1 106 ? -1.076 -9.718 12.031 1.00 80.12 106 LYS A C 1
ATOM 898 O O . LYS A 1 106 ? -1.534 -9.671 10.890 1.00 80.12 106 LYS A O 1
ATOM 903 N N . VAL A 1 107 ? 0.195 -9.433 12.312 1.00 75.81 107 VAL A N 1
ATOM 904 C CA . VAL A 1 107 ? 1.186 -9.221 11.251 1.00 75.81 107 VAL A CA 1
ATOM 905 C C . VAL A 1 107 ? 1.288 -10.520 10.437 1.00 75.81 107 VAL A C 1
ATOM 907 O O . VAL A 1 107 ? 1.317 -11.597 11.041 1.00 75.81 107 VAL A O 1
ATOM 910 N N . PRO A 1 108 ? 1.341 -10.463 9.094 1.00 71.12 108 PRO A N 1
ATOM 911 C CA . PRO A 1 108 ? 1.561 -11.656 8.285 1.00 71.12 108 PRO A CA 1
ATOM 912 C C . PRO A 1 108 ?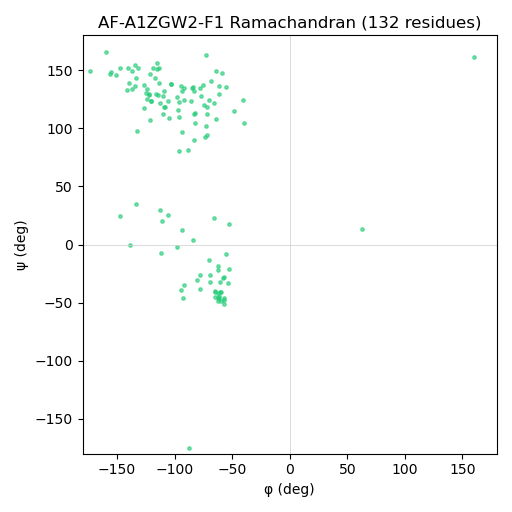 2.849 -12.381 8.704 1.00 71.12 108 PRO A C 1
ATOM 914 O O . PRO A 1 108 ? 3.891 -11.750 8.891 1.00 71.12 108 PRO A O 1
ATOM 917 N N . THR A 1 109 ? 2.795 -13.709 8.822 1.00 70.31 109 THR A N 1
ATOM 918 C CA . THR A 1 109 ? 3.914 -14.563 9.277 1.00 70.31 109 THR A CA 1
ATOM 919 C C . THR A 1 109 ? 5.198 -14.353 8.478 1.00 70.31 109 THR A C 1
ATOM 921 O O . THR A 1 109 ? 6.289 -14.379 9.042 1.00 70.31 109 THR A O 1
ATOM 924 N N . SER A 1 110 ? 5.081 -14.039 7.187 1.00 69.62 110 SER A N 1
ATOM 925 C CA . SER A 1 110 ? 6.208 -13.720 6.303 1.00 69.62 110 SER A CA 1
ATOM 926 C C . SER A 1 110 ? 7.084 -12.556 6.789 1.00 69.62 110 SER A C 1
ATOM 928 O O . SER A 1 110 ? 8.277 -12.532 6.490 1.00 69.62 110 SER A O 1
ATOM 930 N N . TYR A 1 111 ? 6.534 -11.605 7.551 1.00 68.62 111 TYR A N 1
ATOM 931 C CA . TYR A 1 111 ? 7.311 -10.509 8.138 1.00 68.62 111 TYR A CA 1
ATOM 932 C C . TYR A 1 111 ? 8.103 -10.961 9.368 1.00 68.62 111 TYR A C 1
ATOM 934 O O . TYR A 1 111 ? 9.256 -10.561 9.511 1.00 68.62 111 TYR A O 1
ATOM 942 N N . TYR A 1 112 ? 7.532 -11.828 10.212 1.00 72.69 112 TYR A N 1
ATOM 943 C CA . TYR A 1 112 ? 8.249 -12.396 11.359 1.00 72.69 112 TYR A CA 1
ATOM 944 C C . TYR A 1 112 ? 9.450 -13.228 10.913 1.00 72.69 112 TYR A C 1
ATOM 946 O O . TYR A 1 112 ? 10.526 -13.078 11.479 1.00 72.69 112 TYR A O 1
ATOM 954 N N . TYR A 1 113 ? 9.302 -14.028 9.851 1.00 73.25 113 TYR A N 1
ATOM 955 C CA . TYR A 1 113 ? 10.415 -14.800 9.292 1.00 73.25 113 TYR A CA 1
ATOM 956 C C . TYR A 1 113 ? 11.572 -13.915 8.826 1.00 73.25 113 TYR A C 1
ATOM 958 O O . TYR A 1 113 ? 12.723 -14.242 9.090 1.00 73.25 113 TYR A O 1
ATOM 966 N N . LYS A 1 114 ? 11.295 -12.775 8.178 1.00 74.50 114 LYS A N 1
ATOM 967 C CA . LYS A 1 114 ? 12.359 -11.844 7.768 1.00 74.50 114 LYS A CA 1
ATOM 968 C C . LYS A 1 114 ? 13.115 -11.282 8.966 1.00 74.50 114 LYS A C 1
ATOM 970 O O . LYS A 1 114 ? 14.338 -11.312 8.963 1.00 74.50 114 LYS A O 1
ATOM 975 N N . VAL A 1 115 ? 12.395 -10.797 9.981 1.00 76.19 115 VAL A N 1
ATOM 976 C CA . VAL A 1 115 ? 13.017 -10.261 11.202 1.00 76.19 115 VAL A CA 1
ATOM 977 C C . VAL A 1 115 ? 13.828 -11.345 11.904 1.00 76.19 115 VAL A C 1
ATOM 979 O O . VAL A 1 115 ? 14.984 -11.107 12.223 1.00 76.19 115 VAL A O 1
ATOM 982 N N . PHE A 1 116 ? 13.269 -12.548 12.058 1.00 80.56 116 PHE A N 1
ATOM 983 C CA . PHE A 1 116 ? 13.972 -13.683 12.647 1.00 80.56 116 PHE A CA 1
ATOM 984 C C . PHE A 1 116 ? 15.266 -14.009 11.897 1.00 80.56 116 PHE A C 1
ATOM 986 O O . PHE A 1 116 ? 16.310 -14.120 12.525 1.00 80.56 116 PHE A O 1
ATOM 993 N N . ILE A 1 117 ? 15.221 -14.097 10.564 1.00 81.88 117 ILE A N 1
ATOM 994 C CA . ILE A 1 117 ? 16.406 -14.353 9.736 1.00 81.88 117 ILE A CA 1
ATOM 995 C C . ILE A 1 117 ? 17.452 -13.253 9.944 1.00 81.88 117 ILE A C 1
ATOM 997 O O . ILE A 1 117 ? 18.610 -13.566 10.204 1.00 81.88 117 ILE A O 1
ATOM 1001 N N . TYR A 1 118 ? 17.065 -11.974 9.885 1.00 82.12 118 TYR A N 1
ATOM 1002 C CA . TYR A 1 118 ? 18.007 -10.870 10.099 1.00 82.12 118 TYR A CA 1
ATOM 1003 C C . TYR A 1 118 ? 18.621 -10.891 11.501 1.00 82.12 118 TYR A C 1
ATOM 1005 O O . TYR A 1 118 ? 19.833 -10.741 11.631 1.00 82.12 118 TYR A O 1
ATOM 1013 N N . SER A 1 119 ? 17.816 -11.121 12.538 1.00 83.25 119 SER A N 1
ATOM 1014 C CA . SER A 1 119 ? 18.293 -11.235 13.918 1.00 83.25 119 SER A CA 1
ATOM 1015 C C . SER A 1 119 ? 19.203 -12.450 14.115 1.00 83.25 119 SER A C 1
ATOM 1017 O O . SER A 1 119 ? 20.225 -12.339 14.783 1.00 83.25 119 SER A O 1
ATOM 1019 N N . PHE A 1 120 ? 18.881 -13.588 13.500 1.00 87.44 120 PHE A N 1
ATOM 1020 C CA . PHE A 1 120 ? 19.692 -14.804 13.547 1.00 87.44 120 PHE A CA 1
ATOM 1021 C C . PHE A 1 120 ? 21.052 -14.605 12.868 1.00 87.44 120 PHE A C 1
ATOM 1023 O O . PHE A 1 120 ? 22.083 -14.943 13.445 1.00 87.44 120 PHE A O 1
ATOM 1030 N N . PHE A 1 121 ? 21.083 -13.980 11.687 1.00 85.75 121 PHE A N 1
ATOM 1031 C CA . PHE A 1 121 ? 22.342 -13.630 11.025 1.00 85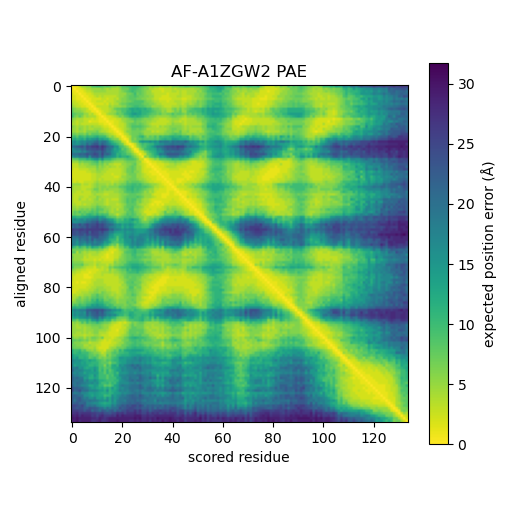.75 121 PHE A CA 1
ATOM 1032 C C . PHE A 1 121 ? 23.146 -12.598 11.818 1.00 85.75 121 PHE A C 1
ATOM 1034 O O . PHE A 1 121 ? 24.357 -12.752 11.936 1.00 85.75 121 PHE A O 1
ATOM 1041 N N . ALA A 1 122 ? 22.503 -11.584 12.402 1.00 85.56 122 ALA A N 1
ATOM 1042 C CA . ALA A 1 122 ? 23.185 -10.619 13.263 1.00 85.56 122 ALA A CA 1
ATOM 1043 C C . ALA A 1 122 ? 23.826 -11.300 14.484 1.00 85.56 122 ALA A C 1
ATOM 1045 O O . ALA A 1 122 ? 24.969 -11.001 14.820 1.00 85.56 122 ALA A O 1
ATOM 1046 N N . MET A 1 123 ? 23.126 -12.259 15.098 1.00 88.94 123 MET A N 1
ATOM 1047 C CA . MET A 1 123 ? 23.655 -13.069 16.197 1.00 88.94 123 MET A CA 1
ATOM 1048 C C . MET A 1 123 ? 24.867 -13.898 15.755 1.00 88.94 123 MET A C 1
ATOM 1050 O O . MET A 1 123 ? 25.884 -13.890 16.442 1.00 88.94 123 MET A O 1
ATOM 1054 N N . ILE A 1 124 ? 24.791 -14.567 14.598 1.00 87.62 124 ILE A N 1
ATOM 1055 C CA . ILE A 1 124 ? 25.929 -15.297 14.020 1.00 87.62 124 ILE A CA 1
ATOM 1056 C C . ILE A 1 124 ? 27.115 -14.355 13.821 1.00 87.62 124 ILE A C 1
ATOM 1058 O O . ILE A 1 124 ? 28.204 -14.652 14.294 1.00 87.62 124 ILE A O 1
ATOM 1062 N N . VAL A 1 125 ? 26.913 -13.206 13.173 1.00 85.38 125 VAL A N 1
ATOM 1063 C CA . VAL A 1 125 ? 27.985 -12.229 12.944 1.00 85.38 125 VAL A CA 1
ATOM 1064 C C . VAL A 1 125 ? 28.613 -11.801 14.268 1.00 85.38 125 VAL A C 1
ATOM 1066 O O . VAL A 1 125 ? 29.833 -11.832 14.380 1.00 85.38 125 VAL A O 1
ATOM 1069 N N . MET A 1 126 ? 27.811 -11.493 15.293 1.00 83.06 126 MET A N 1
ATOM 1070 C CA . MET A 1 126 ? 28.327 -11.133 16.618 1.00 83.06 126 MET A CA 1
ATOM 1071 C C . MET A 1 126 ? 29.156 -12.240 17.282 1.00 83.06 126 MET A C 1
ATOM 1073 O O . MET A 1 126 ? 30.110 -11.921 17.985 1.00 83.06 126 MET A O 1
ATOM 1077 N N . LEU A 1 127 ? 28.853 -13.520 17.043 1.00 81.38 127 LEU A N 1
ATOM 1078 C CA . LEU A 1 127 ? 29.651 -14.641 17.563 1.00 81.38 127 LEU A CA 1
ATOM 1079 C C . LEU A 1 127 ? 31.037 -14.748 16.909 1.00 81.38 127 LEU A C 1
ATOM 1081 O O . LEU A 1 127 ? 31.963 -15.264 17.533 1.00 81.38 127 LEU A O 1
ATOM 1085 N N . PHE A 1 128 ? 31.186 -14.256 15.678 1.00 80.00 128 PHE A N 1
ATOM 1086 C CA . PHE A 1 128 ? 32.450 -14.258 14.938 1.00 80.00 128 PHE A CA 1
ATOM 1087 C C . PHE A 1 128 ? 33.215 -12.928 15.022 1.00 80.00 128 PHE A C 1
ATOM 1089 O O . PHE A 1 128 ? 34.326 -12.844 14.500 1.00 80.00 128 PHE A O 1
ATOM 1096 N N . ILE A 1 129 ? 32.674 -11.901 15.694 1.00 74.81 129 ILE A N 1
ATOM 1097 C CA . ILE A 1 129 ? 33.435 -10.689 16.022 1.00 74.81 129 ILE A CA 1
ATOM 1098 C C . ILE A 1 129 ? 34.443 -11.053 17.125 1.00 74.81 129 ILE A C 1
ATOM 1100 O O . ILE A 1 129 ? 34.039 -11.453 18.221 1.00 74.81 129 ILE A O 1
ATOM 1104 N N . PRO A 1 130 ? 35.760 -10.929 16.881 1.00 74.06 130 PRO A N 1
ATOM 1105 C CA . PRO A 1 130 ? 36.760 -11.227 17.894 1.00 74.06 130 PRO A CA 1
ATOM 1106 C C . PRO A 1 130 ? 36.579 -10.301 19.099 1.00 74.06 130 PRO A C 1
ATOM 1108 O O . PRO A 1 130 ? 36.571 -9.081 18.953 1.00 74.06 130 PRO A O 1
ATOM 1111 N N . LYS A 1 131 ? 36.524 -10.872 20.308 1.00 65.06 131 LYS A N 1
ATOM 1112 C CA . LYS A 1 131 ? 36.387 -10.137 21.584 1.00 65.06 131 LYS A CA 1
ATOM 1113 C C . LYS A 1 131 ? 37.451 -9.052 21.837 1.00 65.06 131 LYS A C 1
ATOM 1115 O O . LYS A 1 131 ? 37.329 -8.322 22.805 1.00 65.06 131 LYS A O 1
ATOM 1120 N N . LYS A 1 132 ? 38.497 -8.956 21.009 1.00 60.50 132 LYS A N 1
ATOM 1121 C CA . LYS A 1 132 ? 39.611 -8.002 21.152 1.00 60.50 132 LYS A CA 1
ATOM 1122 C C . LYS A 1 132 ? 39.336 -6.610 20.558 1.00 60.50 132 LYS A C 1
ATOM 1124 O O . LYS A 1 132 ? 40.255 -5.803 20.506 1.00 60.50 132 LYS A O 1
ATOM 1129 N N . TRP A 1 133 ? 38.132 -6.357 20.045 1.00 57.91 133 TRP A N 1
ATOM 1130 C CA . TRP A 1 133 ? 37.728 -5.072 19.448 1.00 57.91 133 TRP A CA 1
ATOM 1131 C C . TRP A 1 133 ? 36.690 -4.307 20.298 1.00 57.91 133 TRP A C 1
ATOM 1133 O O . TRP A 1 133 ? 35.998 -3.435 19.777 1.00 57.91 133 TRP A O 1
ATOM 1143 N N . PHE A 1 134 ? 36.584 -4.635 21.589 1.00 54.12 134 PHE A N 1
ATOM 1144 C CA . PHE A 1 134 ? 35.850 -3.878 22.608 1.00 54.12 134 PHE A CA 1
ATOM 1145 C C . PHE A 1 134 ? 36.767 -3.565 23.787 1.00 54.12 134 PHE A C 1
ATOM 1147 O O . PHE A 1 134 ? 37.615 -4.434 24.100 1.00 54.12 134 PHE A O 1
#

pLDDT: mean 76.1, std 12.61, range [42.25, 91.62]

Foldseek 3Di:
DKADKDKDALQFFKWKKWKDKPPPPFDWAWWKKWKFKAFPVRDTQDIDIDIDGPDVPPPPDPPTPIDMGTDRHTTIIMMDMDTPDDGTDDDPDTDIDMDGDDTHPDDPVVVVVVVVVVVVVVVVVVVPPPPPPD

Nearest PDB structures (foldseek):
  7rsl-assembly1_A  TM=3.434E-01  e=7.125E-02  Saccharomyces cerevisiae
  7ta6-assembly5_E  TM=3.798E-01  e=6.403E-01  Homo sapiens
  6brb-assembly1_A  TM=4.202E-01  e=9.315E-01  Homo sapiens
  7sgm-assembly1_A  TM=4.205E-01  e=1.430E+00  Homo sapiens
  6w9g-assembly1_C  TM=4.255E-01  e=2.315E+00  Homo sapiens

Organism: NCBI:txid313606